Protein AF-A0A7C7DHS4-F1 (afdb_monomer)

Secondary structure (DSSP, 8-state):
-EEE-SSTT--EEE-TT--HHHHHHHHHHHHT--GGG-EEEESSGGGHHHHTTSSEEEE-TTS-TTTGGGSSEE-SS-HHHHHHHHHHHHTS----SS-----------

pLDDT: mean 88.11, std 18.02, range [35.97, 98.56]

Mean predicted aligned error: 7.64 Å

Foldseek 3Di:
DDWDDPDPPDIDDDDPQDAPLNVVVVVCVVVVHQQLCDEAE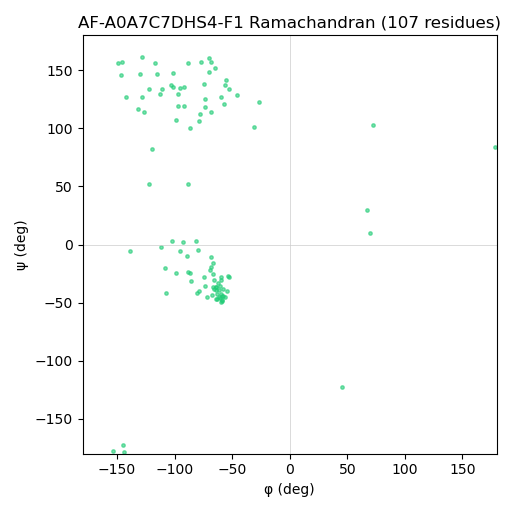DAEDSCLSNQVSHVFREYEPNHDPVCRVSGPYYAPHHDPVRVVVSCCVPPNDDDDPDDPDDDDPPPDD

Structure (mmCIF, N/CA/C/O backbone):
data_AF-A0A7C7DHS4-F1
#
_entry.id   AF-A0A7C7DHS4-F1
#
loop_
_atom_site.group_PDB
_atom_site.id
_atom_site.type_symbol
_atom_site.label_atom_id
_atom_site.label_alt_id
_atom_site.label_comp_id
_atom_site.label_asym_id
_atom_site.label_entity_id
_atom_site.label_seq_id
_atom_site.pdbx_PDB_ins_code
_atom_site.Cartn_x
_atom_site.Cartn_y
_atom_site.Cartn_z
_atom_site.occupancy
_atom_site.B_iso_or_equiv
_atom_site.auth_seq_id
_atom_site.auth_comp_id
_atom_site.auth_asym_id
_atom_site.auth_atom_id
_atom_site.pdbx_PDB_model_num
ATOM 1 N N . VAL A 1 1 ? 10.866 -17.138 -10.539 1.00 86.12 1 VAL A N 1
ATOM 2 C CA . VAL A 1 1 ? 11.396 -15.967 -9.802 1.00 86.12 1 VAL A CA 1
ATOM 3 C C . VAL A 1 1 ? 10.411 -14.823 -9.975 1.00 86.12 1 VAL A C 1
ATOM 5 O O . VAL A 1 1 ? 9.835 -14.732 -11.054 1.00 86.12 1 VAL A O 1
ATOM 8 N N . ARG A 1 2 ? 10.145 -14.030 -8.935 1.00 90.56 2 ARG A N 1
ATOM 9 C CA . ARG A 1 2 ? 9.382 -12.779 -9.057 1.00 90.56 2 ARG A CA 1
ATOM 10 C C . ARG A 1 2 ? 10.380 -11.650 -9.287 1.00 90.56 2 ARG A C 1
ATOM 12 O O . ARG A 1 2 ? 11.411 -11.624 -8.622 1.00 90.56 2 ARG A O 1
ATOM 19 N N . VAL A 1 3 ? 10.077 -10.769 -10.232 1.00 91.00 3 VAL A N 1
ATOM 20 C CA . VAL A 1 3 ? 10.884 -9.584 -10.534 1.00 91.00 3 VAL A CA 1
ATOM 21 C C . VAL A 1 3 ? 10.064 -8.361 -10.151 1.00 91.00 3 VAL A C 1
ATOM 23 O O . VAL A 1 3 ? 8.889 -8.286 -10.507 1.00 91.00 3 VAL A O 1
ATOM 26 N N . GLY A 1 4 ? 10.655 -7.452 -9.387 1.00 88.44 4 GLY A N 1
ATOM 27 C CA . GLY A 1 4 ? 10.036 -6.195 -8.975 1.00 88.44 4 GLY A CA 1
ATOM 28 C C . GLY A 1 4 ? 11.060 -5.070 -8.900 1.00 88.44 4 GLY A C 1
ATOM 29 O O . GLY A 1 4 ? 12.215 -5.245 -9.284 1.00 88.44 4 GLY A O 1
ATOM 30 N N . SER A 1 5 ? 10.624 -3.925 -8.392 1.00 89.75 5 SER A N 1
ATOM 31 C CA . SER A 1 5 ? 11.470 -2.769 -8.116 1.00 89.75 5 SER A CA 1
ATOM 32 C C . SER A 1 5 ? 10.997 -2.122 -6.821 1.00 89.75 5 SER A C 1
ATOM 34 O O . SER A 1 5 ? 9.812 -1.826 -6.676 1.00 89.75 5 SER A O 1
ATOM 36 N N . SER A 1 6 ? 11.912 -1.922 -5.880 1.00 86.56 6 SER A N 1
ATOM 37 C CA . SER A 1 6 ? 11.663 -1.215 -4.622 1.00 86.56 6 SER A CA 1
ATOM 38 C C . SER A 1 6 ? 12.122 0.238 -4.660 1.00 86.56 6 SER A C 1
ATOM 40 O O . SER A 1 6 ? 11.591 1.051 -3.916 1.00 86.56 6 SER A O 1
ATOM 42 N N . MET A 1 7 ? 13.085 0.568 -5.523 1.00 85.56 7 MET A N 1
ATOM 43 C CA . MET A 1 7 ? 13.681 1.897 -5.655 1.00 85.56 7 MET A CA 1
ATOM 44 C C . MET A 1 7 ? 14.032 2.166 -7.122 1.00 85.56 7 MET A C 1
ATOM 46 O O . MET A 1 7 ? 14.268 1.219 -7.879 1.00 85.56 7 MET A O 1
ATOM 50 N N . PRO A 1 8 ? 14.143 3.438 -7.543 1.00 85.56 8 PRO A N 1
ATOM 51 C CA . PRO A 1 8 ? 14.646 3.766 -8.870 1.00 85.56 8 PRO A CA 1
ATOM 52 C C . PRO A 1 8 ? 15.994 3.086 -9.138 1.00 85.56 8 PRO A C 1
ATOM 54 O O . PRO A 1 8 ? 16.898 3.141 -8.306 1.00 85.56 8 PRO A O 1
ATOM 57 N N . TYR A 1 9 ? 16.127 2.473 -10.317 1.00 90.38 9 TYR A N 1
ATOM 58 C CA . TYR A 1 9 ? 17.329 1.762 -10.782 1.00 90.38 9 TYR A CA 1
ATOM 59 C C . TYR A 1 9 ? 17.653 0.436 -10.069 1.00 90.38 9 TYR A C 1
ATOM 61 O O . TYR A 1 9 ? 18.721 -0.129 -10.308 1.00 90.38 9 TYR A O 1
ATOM 69 N N . PHE A 1 10 ? 16.745 -0.091 -9.242 1.00 91.00 10 PHE A N 1
ATOM 70 C CA . PHE A 1 10 ? 16.884 -1.409 -8.621 1.00 91.00 10 PHE A CA 1
ATOM 71 C C . PHE A 1 10 ? 16.039 -2.456 -9.353 1.00 91.00 10 PHE A C 1
ATOM 73 O O . PHE A 1 10 ? 14.973 -2.161 -9.890 1.00 91.00 10 PHE A O 1
ATOM 80 N N . VAL A 1 11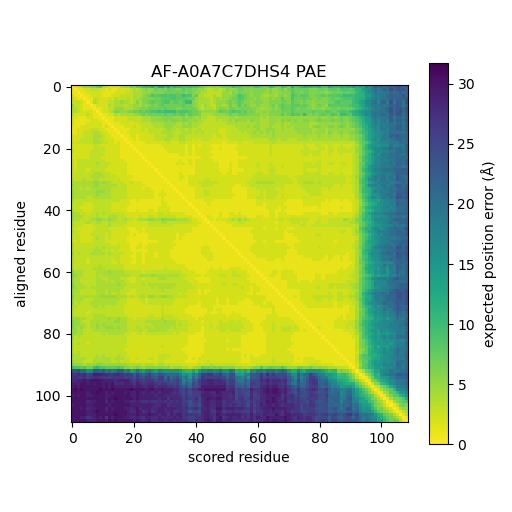 ? 16.527 -3.698 -9.369 1.00 93.00 11 VAL A N 1
ATOM 81 C CA . VAL A 1 11 ? 15.773 -4.864 -9.842 1.00 93.00 11 VAL A CA 1
ATOM 82 C C . VAL A 1 11 ? 15.810 -5.919 -8.748 1.00 93.00 11 VAL A C 1
ATOM 84 O O . VAL A 1 11 ? 16.864 -6.480 -8.444 1.00 93.00 11 VAL A O 1
ATOM 87 N N . ASP A 1 12 ? 14.646 -6.200 -8.176 1.00 91.00 12 ASP A N 1
ATOM 88 C CA . ASP A 1 12 ? 14.497 -7.140 -7.076 1.00 91.00 12 ASP A CA 1
ATOM 89 C C . ASP A 1 12 ? 14.193 -8.537 -7.618 1.00 91.00 12 ASP A C 1
ATOM 91 O O . ASP A 1 12 ? 13.164 -8.758 -8.261 1.00 91.00 12 ASP A O 1
ATOM 95 N N . PHE A 1 13 ? 15.067 -9.503 -7.323 1.00 95.00 13 PHE A N 1
ATOM 96 C CA . PHE A 1 13 ? 14.838 -10.921 -7.604 1.00 95.00 13 PHE A CA 1
ATOM 97 C C . PHE A 1 13 ? 14.361 -11.620 -6.340 1.00 95.00 13 PHE A C 1
ATOM 99 O O . PHE A 1 13 ? 15.125 -11.867 -5.408 1.00 95.00 13 PHE A O 1
ATOM 106 N N . LEU A 1 14 ? 13.079 -11.956 -6.319 1.00 93.38 14 LEU A N 1
ATOM 107 C CA . LEU A 1 14 ? 12.404 -12.465 -5.138 1.00 93.38 14 LEU A CA 1
ATOM 108 C C . LEU A 1 14 ? 11.898 -13.890 -5.367 1.00 93.38 14 LEU A C 1
ATOM 110 O O . LEU A 1 14 ? 11.633 -14.333 -6.495 1.00 93.38 14 LEU A O 1
ATOM 114 N N . HIS A 1 15 ? 11.718 -14.624 -4.269 1.00 96.00 15 HIS A 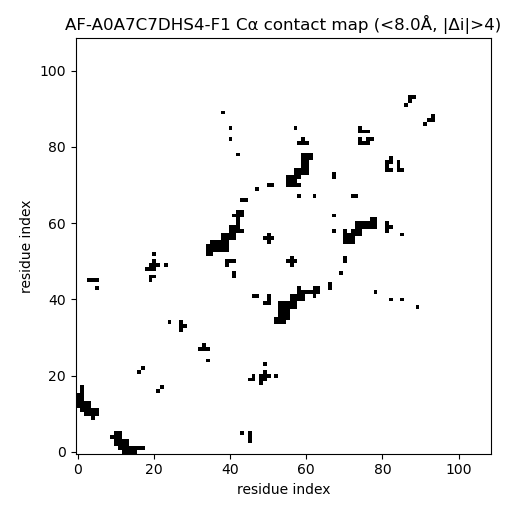N 1
ATOM 115 C CA . HIS A 1 15 ? 10.967 -15.875 -4.311 1.00 96.00 15 HIS A CA 1
ATOM 116 C C . HIS A 1 15 ? 9.561 -15.605 -4.893 1.00 96.00 15 HIS A C 1
ATOM 118 O O . HIS A 1 15 ? 8.977 -14.575 -4.562 1.00 96.00 15 HIS A O 1
ATOM 124 N N . PRO A 1 16 ? 8.971 -16.493 -5.721 1.00 93.38 16 PRO A N 1
ATOM 125 C CA . PRO A 1 16 ? 7.662 -16.249 -6.344 1.00 93.38 16 PRO A CA 1
ATOM 126 C C . PRO A 1 16 ? 6.537 -15.860 -5.374 1.00 93.38 16 PRO A C 1
ATOM 128 O O . PRO A 1 16 ? 5.613 -15.150 -5.751 1.00 93.38 16 PRO A O 1
ATOM 131 N N . GLN A 1 17 ? 6.627 -16.317 -4.123 1.00 93.19 17 GLN A N 1
ATOM 132 C CA . GLN A 1 17 ? 5.647 -16.034 -3.070 1.00 93.19 17 GLN A CA 1
ATOM 133 C C . GLN A 1 17 ? 6.017 -14.844 -2.169 1.00 93.19 17 GLN A C 1
ATOM 135 O O . GLN A 1 17 ? 5.222 -14.476 -1.305 1.00 93.19 17 GLN A O 1
ATOM 140 N N . ALA A 1 18 ? 7.203 -14.254 -2.326 1.00 93.31 18 ALA A N 1
ATOM 141 C CA . ALA A 1 18 ? 7.627 -13.117 -1.519 1.00 93.31 18 ALA A CA 1
ATOM 142 C C . ALA A 1 18 ? 6.975 -11.827 -2.042 1.00 93.31 18 ALA A C 1
ATOM 144 O O . ALA A 1 18 ? 7.350 -11.308 -3.093 1.00 93.31 18 ALA A O 1
ATOM 145 N N . SER A 1 19 ? 5.986 -11.326 -1.301 1.00 93.88 19 SER A N 1
ATOM 146 C CA . SER A 1 19 ? 5.359 -10.020 -1.518 1.00 93.88 19 SER A CA 1
ATOM 147 C C . SER A 1 19 ? 4.879 -9.423 -0.193 1.00 93.88 19 SER A C 1
ATOM 149 O O . SER A 1 19 ? 4.600 -10.161 0.759 1.00 93.88 19 SER A O 1
ATOM 151 N N . LYS A 1 20 ? 4.747 -8.089 -0.140 1.00 95.88 20 LYS A N 1
ATOM 152 C CA . LYS A 1 20 ? 4.199 -7.368 1.023 1.00 95.88 20 LYS A CA 1
ATOM 153 C C . LYS A 1 20 ? 2.776 -7.842 1.353 1.00 95.88 20 LYS A C 1
ATOM 155 O O . LYS A 1 20 ? 2.457 -8.066 2.513 1.00 95.88 20 LYS A O 1
ATOM 160 N N . ALA A 1 21 ? 1.959 -8.128 0.336 1.00 96.56 21 ALA A N 1
ATOM 161 C CA . ALA A 1 21 ? 0.603 -8.649 0.514 1.00 96.56 21 ALA A CA 1
ATOM 162 C C . ALA A 1 21 ? 0.560 -10.032 1.176 1.00 96.56 21 ALA A C 1
ATOM 164 O O . ALA A 1 21 ? -0.329 -10.309 1.983 1.00 96.56 21 ALA A O 1
ATOM 165 N N . ASN A 1 22 ? 1.491 -10.924 0.826 1.00 96.69 22 ASN A N 1
ATOM 166 C CA . ASN A 1 22 ? 1.574 -12.244 1.450 1.00 96.69 22 ASN A CA 1
ATOM 167 C C . ASN A 1 22 ? 2.137 -12.155 2.868 1.00 96.69 22 ASN A C 1
ATOM 169 O O . ASN A 1 22 ? 1.679 -12.884 3.743 1.00 96.69 22 ASN A O 1
ATOM 173 N N . ALA A 1 23 ? 3.087 -11.249 3.112 1.00 97.00 23 ALA A N 1
ATOM 174 C CA . ALA A 1 23 ? 3.564 -10.965 4.461 1.00 97.00 23 ALA A CA 1
ATOM 175 C C . ALA A 1 23 ? 2.425 -10.443 5.353 1.00 97.00 23 ALA A C 1
ATOM 177 O O . ALA A 1 23 ? 2.225 -10.977 6.441 1.00 97.00 23 ALA A O 1
ATOM 178 N N . LEU A 1 24 ? 1.626 -9.490 4.855 1.00 98.00 24 LEU A N 1
ATOM 179 C CA . LEU A 1 24 ? 0.461 -8.963 5.562 1.00 98.00 24 LEU A CA 1
ATOM 180 C C . LEU A 1 24 ? -0.558 -10.062 5.885 1.00 98.00 24 LEU A C 1
ATOM 182 O O . LEU A 1 24 ? -0.972 -10.178 7.033 1.00 98.00 24 LEU A O 1
ATOM 186 N N . ALA A 1 25 ? -0.920 -10.903 4.910 1.00 97.31 25 ALA A N 1
ATOM 187 C CA . ALA A 1 25 ? -1.876 -11.993 5.129 1.00 97.31 25 ALA A CA 1
ATOM 188 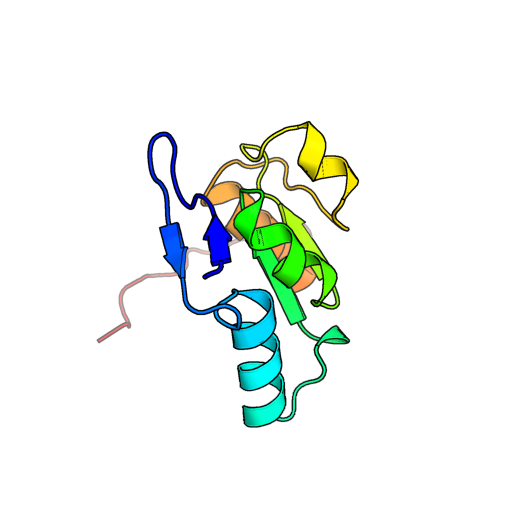C C . ALA A 1 25 ? -1.416 -12.959 6.231 1.00 97.31 25 ALA A C 1
ATOM 190 O O . ALA A 1 25 ? -2.197 -13.320 7.107 1.00 97.31 25 ALA A O 1
ATOM 191 N N . ARG A 1 26 ? -0.131 -13.336 6.218 1.00 97.94 26 ARG A N 1
ATOM 192 C CA . ARG A 1 26 ? 0.447 -14.215 7.245 1.00 97.94 26 ARG A CA 1
ATOM 193 C C . ARG A 1 26 ? 0.482 -13.553 8.619 1.00 97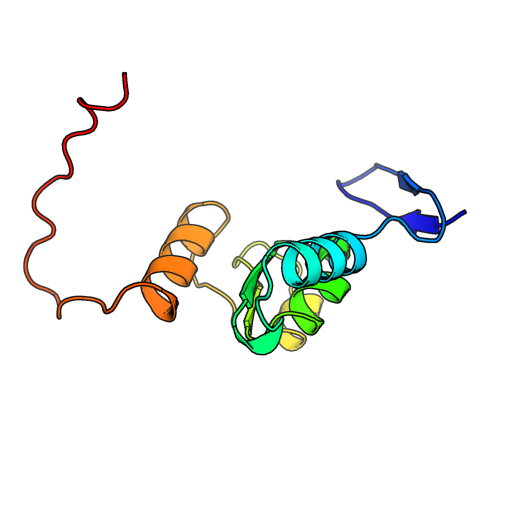.94 26 ARG A C 1
ATOM 195 O O . ARG A 1 26 ? 0.291 -14.237 9.618 1.00 97.94 26 ARG A O 1
ATOM 202 N N . LEU A 1 27 ? 0.735 -12.245 8.677 1.00 98.19 27 LEU A N 1
ATOM 203 C CA . LEU A 1 27 ? 0.711 -11.497 9.932 1.00 98.19 27 LEU A CA 1
ATOM 204 C C . LEU A 1 27 ? -0.712 -11.403 10.499 1.00 98.19 27 LEU A C 1
ATOM 206 O O . LEU A 1 27 ? -0.898 -11.637 11.688 1.00 98.19 27 LEU A O 1
ATOM 210 N N . CYS A 1 28 ? -1.707 -11.133 9.652 1.00 98.38 28 CYS A N 1
ATOM 211 C CA . CYS A 1 28 ? -3.121 -11.109 10.036 1.00 98.38 28 CYS A CA 1
ATOM 212 C C . CYS A 1 28 ? -3.564 -12.462 10.610 1.00 98.38 28 CYS A C 1
ATOM 214 O O . CYS A 1 28 ? -4.111 -12.513 11.708 1.00 98.38 28 CYS A O 1
ATOM 216 N N . GLU A 1 29 ? -3.237 -13.565 9.925 1.00 98.25 29 GLU A N 1
ATOM 217 C CA . GLU A 1 29 ? -3.513 -14.927 10.403 1.00 98.25 29 GLU A CA 1
ATOM 218 C C . GLU A 1 29 ? -2.851 -15.201 11.759 1.00 98.25 29 GLU A C 1
ATOM 220 O O . GLU A 1 29 ? -3.484 -15.738 12.666 1.00 98.25 29 GLU A O 1
ATOM 225 N N . HIS A 1 30 ? -1.588 -14.798 11.922 1.00 98.50 30 HIS A N 1
ATOM 226 C CA . HIS A 1 30 ? -0.854 -14.990 13.169 1.00 98.50 30 HIS A CA 1
ATOM 227 C C . HIS A 1 30 ? -1.461 -14.215 14.348 1.00 98.50 30 HIS A C 1
ATOM 229 O O . HIS A 1 30 ? -1.454 -14.714 15.472 1.00 98.50 30 HIS A O 1
ATOM 235 N N . LEU A 1 31 ? -1.975 -13.009 14.096 1.00 98.31 31 LEU A N 1
ATOM 236 C CA . LEU A 1 31 ? -2.570 -12.142 15.115 1.00 98.31 31 LEU A CA 1
ATOM 237 C C . LEU A 1 31 ? -4.075 -12.383 15.319 1.00 98.31 31 LEU A C 1
ATOM 239 O O . LEU A 1 31 ? -4.638 -11.857 16.275 1.00 98.31 31 LEU A O 1
ATOM 243 N N . GLY A 1 32 ? -4.724 -13.165 14.452 1.00 98.25 32 GLY A N 1
ATOM 244 C CA . GLY A 1 32 ? -6.175 -13.361 14.472 1.00 98.25 32 GLY A CA 1
ATOM 245 C C . GLY A 1 32 ? -6.967 -12.100 14.110 1.00 98.25 32 GLY A C 1
ATOM 246 O O . GLY A 1 32 ? -8.067 -11.919 14.621 1.00 98.25 32 GLY A O 1
ATOM 247 N N . ILE A 1 33 ? -6.395 -11.233 13.271 1.00 98.25 33 ILE A N 1
ATOM 248 C CA . ILE A 1 33 ? -6.995 -9.969 12.812 1.00 98.25 33 ILE A CA 1
ATOM 249 C C . ILE A 1 33 ? -7.516 -10.165 11.388 1.00 98.25 33 ILE A C 1
ATOM 251 O O . ILE A 1 33 ? -6.819 -10.767 10.566 1.00 98.25 33 ILE A O 1
ATOM 255 N N . ASP A 1 34 ? -8.710 -9.659 11.069 1.00 97.75 34 ASP A N 1
ATOM 256 C CA . ASP A 1 34 ? -9.171 -9.665 9.682 1.00 97.75 34 ASP A CA 1
ATOM 257 C C . ASP A 1 34 ? -8.431 -8.583 8.886 1.00 97.75 34 ASP A C 1
ATOM 259 O O . ASP A 1 34 ? -8.250 -7.453 9.336 1.00 97.75 34 ASP A O 1
ATOM 263 N N . SER A 1 35 ? -8.024 -8.897 7.658 1.00 96.56 35 SER A N 1
ATOM 264 C CA . SER A 1 35 ? -7.431 -7.910 6.755 1.00 96.56 35 SER A CA 1
ATOM 265 C C . SER A 1 35 ? -8.302 -6.663 6.547 1.00 96.56 35 SER A C 1
ATOM 267 O O . SER A 1 35 ? -7.749 -5.588 6.323 1.00 96.56 35 SER A O 1
ATOM 269 N N . THR A 1 36 ? -9.631 -6.762 6.682 1.00 96.62 36 THR A N 1
ATOM 270 C CA . THR A 1 36 ? -10.548 -5.613 6.614 1.00 96.62 36 THR A CA 1
ATOM 271 C C . THR A 1 36 ? -10.382 -4.624 7.769 1.00 96.62 36 THR A C 1
ATOM 273 O O . THR A 1 36 ? -10.862 -3.500 7.681 1.00 96.62 36 THR A O 1
ATOM 276 N N . GLU A 1 37 ? -9.708 -5.020 8.848 1.00 97.12 37 GLU A N 1
ATOM 277 C CA . GLU A 1 37 ? -9.392 -4.171 10.004 1.00 97.12 37 GLU A CA 1
ATOM 278 C C . GLU A 1 37 ? -8.008 -3.507 9.872 1.00 97.12 37 GLU A C 1
ATOM 280 O O . GLU A 1 37 ? -7.560 -2.794 10.769 1.00 97.12 37 GLU A O 1
ATOM 285 N N . VAL A 1 38 ? -7.306 -3.739 8.758 1.00 98.06 38 VAL A N 1
ATOM 286 C CA . VAL A 1 38 ? -5.960 -3.213 8.515 1.00 98.06 38 VAL A CA 1
ATOM 287 C C . VAL A 1 38 ? -6.014 -1.914 7.718 1.00 98.06 38 VAL A C 1
ATOM 289 O O . VAL A 1 38 ? -6.653 -1.835 6.669 1.00 98.06 38 VAL A O 1
ATOM 292 N N . LEU A 1 39 ? -5.235 -0.936 8.180 1.00 98.25 39 LEU A N 1
ATOM 293 C CA . LEU A 1 39 ? -4.793 0.221 7.408 1.00 98.25 39 LEU A CA 1
ATOM 294 C C . LEU A 1 39 ? -3.384 -0.043 6.867 1.00 98.25 39 LEU A C 1
ATOM 296 O O . LEU A 1 39 ? -2.445 -0.236 7.641 1.00 98.25 39 LEU A O 1
ATOM 300 N N . ALA A 1 40 ? -3.229 -0.042 5.547 1.00 98.31 40 ALA A N 1
ATOM 301 C CA . ALA A 1 40 ? -1.941 -0.160 4.877 1.00 98.31 40 ALA A CA 1
ATOM 302 C C . ALA A 1 40 ? -1.582 1.162 4.187 1.00 98.31 40 ALA A C 1
ATOM 304 O O . ALA A 1 40 ? -2.412 1.750 3.498 1.00 98.31 40 ALA A O 1
ATOM 305 N N . ILE A 1 41 ? -0.337 1.610 4.357 1.00 98.44 41 ILE A N 1
ATOM 306 C CA . ILE A 1 41 ? 0.181 2.861 3.789 1.00 98.44 41 ILE A CA 1
ATOM 307 C C . ILE A 1 41 ? 1.394 2.530 2.922 1.00 98.44 41 ILE A C 1
ATOM 309 O O . ILE A 1 41 ? 2.254 1.756 3.348 1.00 98.44 41 ILE A O 1
ATOM 313 N N . GLY A 1 42 ? 1.454 3.091 1.718 1.00 97.19 42 GLY A N 1
ATOM 314 C CA . GLY A 1 42 ? 2.551 2.881 0.776 1.00 97.19 42 GLY A CA 1
ATOM 315 C C . GLY A 1 42 ? 2.886 4.129 -0.029 1.00 97.19 42 GLY A C 1
ATOM 316 O O . GLY A 1 42 ? 2.272 5.186 0.137 1.00 97.19 42 GLY A O 1
ATOM 317 N N . ASP A 1 43 ? 3.855 3.989 -0.922 1.00 96.75 43 ASP A N 1
ATOM 318 C CA . ASP A 1 43 ? 4.357 5.072 -1.767 1.00 96.75 43 ASP A CA 1
ATOM 319 C C . ASP A 1 43 ? 4.629 4.639 -3.216 1.00 96.75 43 ASP A C 1
ATOM 321 O O . ASP A 1 43 ? 4.903 5.488 -4.065 1.00 96.75 43 ASP A O 1
ATOM 325 N N . GLY A 1 44 ? 4.507 3.346 -3.542 1.00 93.88 44 GLY A N 1
ATOM 326 C CA . GLY A 1 44 ? 4.831 2.859 -4.882 1.00 93.88 44 GLY A CA 1
ATOM 327 C C . GLY A 1 44 ? 4.103 1.599 -5.344 1.00 93.88 44 GLY A C 1
ATOM 328 O O . GLY A 1 44 ? 3.257 1.012 -4.670 1.00 93.88 44 GLY A O 1
ATOM 329 N N . GLU A 1 45 ? 4.454 1.158 -6.554 1.00 92.69 45 GLU A N 1
ATOM 330 C CA . GLU A 1 45 ? 3.812 0.021 -7.228 1.00 92.69 45 GLU A CA 1
ATOM 331 C C . GLU A 1 45 ? 3.935 -1.293 -6.446 1.00 92.69 45 GLU A C 1
ATOM 333 O O . GLU A 1 45 ? 3.013 -2.112 -6.435 1.00 92.69 45 GLU A O 1
ATOM 338 N N . ASN A 1 46 ? 5.068 -1.504 -5.769 1.00 92.38 46 ASN A N 1
ATOM 339 C CA . ASN A 1 46 ? 5.323 -2.709 -4.979 1.00 92.38 46 ASN A CA 1
ATOM 340 C C . ASN A 1 46 ? 4.441 -2.809 -3.718 1.00 92.38 46 ASN A C 1
ATOM 342 O O . ASN A 1 46 ? 4.392 -3.882 -3.107 1.00 92.38 46 ASN A O 1
ATOM 346 N N . ASP A 1 47 ? 3.730 -1.739 -3.350 1.00 96.25 47 ASP A N 1
ATOM 347 C CA . ASP A 1 47 ? 2.754 -1.719 -2.261 1.00 96.25 47 ASP A CA 1
ATOM 348 C C . ASP A 1 47 ? 1.347 -2.107 -2.708 1.00 96.25 47 ASP A C 1
ATOM 350 O O . ASP A 1 47 ? 0.572 -2.595 -1.891 1.00 96.25 47 ASP A O 1
ATOM 354 N N . LEU A 1 48 ? 1.002 -1.955 -3.991 1.00 95.62 48 LEU A N 1
ATOM 355 C CA . LEU A 1 48 ? -0.385 -2.054 -4.463 1.00 95.62 48 LEU A CA 1
ATOM 356 C C . LEU A 1 48 ? -1.091 -3.356 -4.074 1.00 95.62 48 LEU A C 1
ATOM 358 O O . LEU A 1 48 ? -2.265 -3.339 -3.710 1.00 95.62 48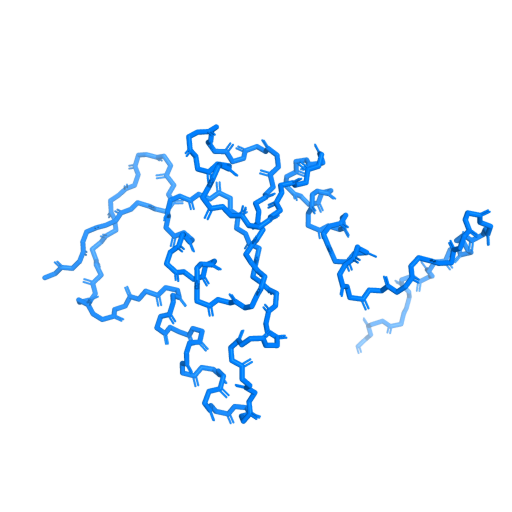 LEU A O 1
ATOM 362 N N . GLU A 1 49 ? -0.399 -4.495 -4.137 1.00 95.94 49 GLU A N 1
ATOM 363 C CA . GLU A 1 49 ? -0.993 -5.770 -3.719 1.00 95.94 49 GLU A CA 1
ATOM 364 C C . GLU A 1 49 ? -1.339 -5.782 -2.219 1.00 95.94 49 GLU A C 1
ATOM 366 O O . GLU A 1 49 ? -2.331 -6.391 -1.826 1.00 95.94 49 GLU A O 1
ATOM 371 N N . MET A 1 50 ? -0.516 -5.146 -1.376 1.00 97.81 50 MET A N 1
ATOM 372 C CA . MET A 1 50 ? -0.755 -5.022 0.066 1.00 97.81 50 MET A CA 1
ATOM 373 C C . MET A 1 50 ? -1.893 -4.038 0.332 1.00 97.81 50 MET A C 1
ATOM 375 O O . MET A 1 50 ? -2.791 -4.359 1.105 1.00 97.81 50 MET A O 1
ATOM 379 N N . LEU A 1 51 ? -1.879 -2.889 -0.348 1.00 98.31 51 LEU A N 1
ATOM 380 C CA . LEU A 1 51 ? -2.889 -1.840 -0.208 1.00 98.31 51 LEU A CA 1
ATOM 381 C C . LEU A 1 51 ? -4.285 -2.358 -0.570 1.00 98.31 51 LEU A C 1
ATOM 383 O O . LEU A 1 51 ? -5.219 -2.144 0.186 1.00 98.31 51 LEU A O 1
ATOM 387 N N . ARG A 1 52 ? -4.415 -3.139 -1.652 1.00 97.06 52 ARG A N 1
ATOM 388 C CA . ARG A 1 52 ? -5.689 -3.770 -2.054 1.00 97.06 52 ARG A CA 1
ATOM 389 C C . ARG A 1 52 ? -6.172 -4.875 -1.118 1.00 97.06 52 ARG A C 1
ATOM 391 O O . ARG A 1 52 ? -7.330 -5.272 -1.199 1.00 97.06 52 ARG A O 1
ATOM 398 N N . ARG A 1 53 ? -5.269 -5.469 -0.335 1.00 97.12 53 ARG A N 1
ATOM 399 C CA . ARG A 1 53 ? -5.608 -6.547 0.601 1.00 97.12 53 ARG A CA 1
ATOM 400 C C . ARG A 1 53 ? -6.084 -5.997 1.942 1.00 97.12 53 ARG A C 1
ATOM 402 O O . ARG A 1 53 ? -6.864 -6.671 2.601 1.00 97.12 53 ARG A O 1
ATOM 409 N N . ALA A 1 54 ? -5.584 -4.839 2.351 1.00 98.19 54 ALA A N 1
ATOM 410 C CA . ALA A 1 54 ? -6.026 -4.16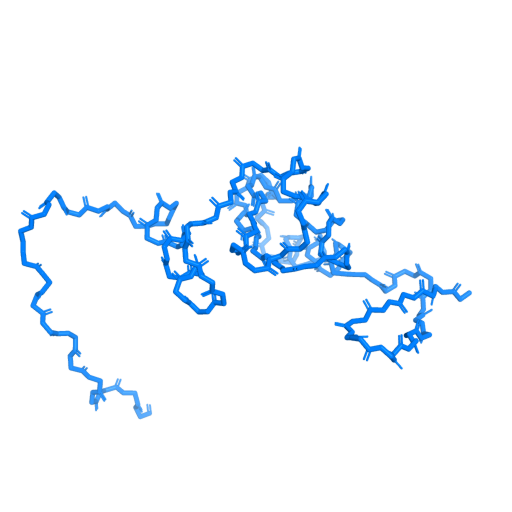7 3.561 1.00 98.19 54 ALA A CA 1
ATOM 411 C C . ALA A 1 54 ? -7.469 -3.655 3.415 1.00 98.19 54 ALA A C 1
ATOM 413 O O . ALA A 1 54 ? -7.947 -3.442 2.303 1.00 98.19 54 ALA A O 1
ATOM 414 N N . GLY A 1 55 ? -8.156 -3.447 4.538 1.00 97.69 55 GLY A N 1
ATOM 415 C CA . GLY A 1 55 ? -9.476 -2.820 4.553 1.00 97.69 55 GLY A CA 1
ATOM 416 C C . GLY A 1 55 ? -9.438 -1.365 4.104 1.00 97.69 55 GLY A C 1
ATOM 417 O O . GLY A 1 55 ? -10.402 -0.888 3.513 1.00 97.69 55 GLY A O 1
ATOM 418 N N . ILE A 1 56 ? -8.320 -0.683 4.368 1.00 98.25 56 ILE A N 1
ATOM 419 C CA . ILE A 1 56 ? -8.019 0.643 3.834 1.00 98.25 56 ILE A CA 1
ATOM 420 C C . ILE A 1 56 ? -6.594 0.629 3.283 1.00 98.25 56 ILE A C 1
ATOM 422 O O . ILE A 1 56 ? -5.627 0.459 4.032 1.00 98.25 56 ILE A O 1
ATOM 426 N N . GLY A 1 57 ? -6.461 0.835 1.977 1.00 98.44 57 GLY A N 1
ATOM 427 C CA . GLY A 1 57 ? -5.197 1.134 1.318 1.00 98.44 57 GLY A CA 1
ATOM 428 C C . GLY A 1 57 ? -5.033 2.638 1.123 1.00 98.44 57 GLY A C 1
ATOM 429 O O . GLY A 1 57 ? -5.919 3.294 0.576 1.00 98.44 57 GLY A O 1
ATOM 430 N N . ALA A 1 58 ? -3.891 3.190 1.532 1.00 98.56 58 ALA A N 1
ATOM 431 C CA . ALA A 1 58 ? -3.583 4.606 1.374 1.00 98.56 58 ALA A CA 1
ATOM 432 C C . ALA A 1 58 ? -2.199 4.852 0.752 1.00 98.56 58 ALA A C 1
ATOM 434 O O . ALA A 1 58 ? -1.251 4.105 1.001 1.00 98.56 58 ALA A O 1
ATOM 435 N N . LEU A 1 59 ? -2.079 5.926 -0.031 1.00 98.56 59 LEU A N 1
ATOM 436 C CA . LEU A 1 59 ? -0.806 6.402 -0.581 1.00 98.56 59 LEU A CA 1
ATOM 437 C C . LEU A 1 59 ? -0.438 7.781 -0.038 1.00 98.56 59 LEU A C 1
ATOM 439 O O . LEU A 1 59 ? -1.309 8.624 0.181 1.00 98.56 59 LEU A O 1
ATOM 443 N N . VAL A 1 60 ? 0.864 8.022 0.116 1.00 98.50 60 VAL A N 1
ATOM 444 C CA . VAL A 1 60 ? 1.391 9.374 0.351 1.00 98.50 60 VAL A CA 1
ATOM 445 C C . VAL A 1 60 ? 1.418 10.204 -0.937 1.00 98.50 60 VAL A C 1
ATOM 447 O O . VAL A 1 60 ? 1.448 9.654 -2.040 1.00 98.50 60 VAL A O 1
ATOM 450 N N . SER A 1 61 ? 1.410 11.536 -0.832 1.00 97.88 61 SER A N 1
ATOM 451 C CA . SER A 1 61 ? 1.186 12.410 -1.996 1.00 97.88 61 SER A CA 1
ATOM 452 C C . SER A 1 61 ? 2.298 12.361 -3.053 1.00 97.88 61 SER A C 1
ATOM 454 O O . SER A 1 61 ? 2.027 12.597 -4.235 1.00 97.88 61 SER A O 1
ATOM 456 N N . ASN A 1 62 ? 3.524 12.001 -2.660 1.00 96.44 62 ASN A N 1
ATOM 457 C CA . ASN A 1 62 ? 4.667 11.819 -3.557 1.00 96.44 62 ASN A CA 1
ATOM 458 C C . ASN A 1 62 ? 4.688 10.454 -4.275 1.00 96.44 62 ASN A C 1
ATOM 460 O O . ASN A 1 62 ? 5.629 10.190 -5.025 1.00 96.44 62 ASN A O 1
ATOM 464 N N . ALA A 1 63 ? 3.675 9.603 -4.075 1.00 96.38 63 ALA A N 1
ATOM 465 C CA . ALA A 1 63 ? 3.492 8.390 -4.866 1.00 96.38 63 ALA A CA 1
ATOM 466 C C . ALA A 1 63 ? 3.184 8.723 -6.343 1.00 96.38 63 ALA A C 1
ATOM 468 O O . ALA A 1 63 ? 2.595 9.776 -6.622 1.00 96.38 63 ALA A O 1
ATOM 469 N N . PRO A 1 64 ? 3.530 7.840 -7.301 1.00 95.62 64 PRO A N 1
ATOM 470 C CA . PRO A 1 64 ? 3.226 8.059 -8.712 1.00 95.62 64 PRO A CA 1
ATOM 471 C C . PRO A 1 64 ? 1.726 8.283 -8.969 1.00 95.62 64 PRO A C 1
ATOM 473 O O . PRO A 1 64 ? 0.860 7.618 -8.396 1.00 95.62 64 PRO A O 1
ATOM 476 N N . GLU A 1 65 ? 1.420 9.262 -9.823 1.00 96.12 65 GLU A N 1
ATOM 477 C CA . GLU A 1 65 ? 0.061 9.790 -10.013 1.00 96.12 65 GLU A CA 1
ATOM 478 C C . GLU A 1 65 ? -0.925 8.740 -10.547 1.00 96.12 65 GLU A C 1
ATOM 480 O O . GLU A 1 65 ? -2.098 8.725 -10.184 1.00 96.12 65 GLU A O 1
ATOM 485 N N . ASP A 1 66 ? -0.441 7.821 -11.374 1.00 96.00 66 ASP A N 1
ATOM 486 C CA . ASP A 1 66 ? -1.214 6.718 -11.939 1.00 96.00 66 ASP A CA 1
ATOM 487 C C . ASP A 1 66 ? -1.642 5.676 -10.894 1.00 96.00 66 ASP A C 1
ATOM 489 O O . ASP A 1 66 ? -2.615 4.952 -11.114 1.00 96.00 66 ASP A O 1
ATOM 493 N N . LEU A 1 67 ? -0.981 5.626 -9.733 1.00 96.25 67 LEU A N 1
ATOM 494 C CA . LEU A 1 67 ? -1.330 4.704 -8.648 1.00 96.25 67 LEU A CA 1
ATOM 495 C C . LEU A 1 67 ? -2.398 5.270 -7.711 1.00 96.25 67 LEU A C 1
ATOM 497 O O . LEU A 1 67 ? -3.133 4.506 -7.086 1.00 96.25 67 LEU A O 1
ATOM 501 N N . LYS A 1 68 ? -2.518 6.598 -7.628 1.00 96.44 68 LYS A N 1
ATOM 502 C CA . LYS A 1 68 ? -3.423 7.302 -6.702 1.00 96.44 68 LYS A CA 1
ATOM 503 C C . LYS A 1 68 ? -4.895 6.945 -6.896 1.00 96.44 68 LYS A C 1
ATOM 505 O O . LYS A 1 68 ? -5.665 6.961 -5.945 1.00 96.44 68 LYS A O 1
ATOM 510 N N . VAL A 1 69 ? -5.281 6.567 -8.112 1.00 96.69 69 VAL A N 1
ATOM 511 C CA . VAL A 1 69 ? -6.653 6.144 -8.444 1.00 96.69 69 VAL A CA 1
ATOM 512 C C . VAL A 1 69 ? -6.968 4.698 -8.038 1.00 96.69 69 VAL A C 1
ATOM 514 O O . VAL A 1 69 ? -8.093 4.242 -8.230 1.00 96.69 69 VAL A O 1
ATOM 517 N N . LEU A 1 70 ? -5.981 3.949 -7.534 1.00 96.81 70 LEU A N 1
ATOM 518 C CA . LEU A 1 70 ? -6.092 2.520 -7.220 1.00 96.81 70 LEU A CA 1
ATOM 519 C C . LEU A 1 70 ? -6.261 2.234 -5.721 1.00 96.81 70 LEU A C 1
ATOM 521 O O . LEU A 1 70 ? -6.260 1.060 -5.342 1.00 96.81 70 LEU A O 1
ATOM 525 N N . VAL A 1 71 ? -6.353 3.275 -4.892 1.00 97.88 71 VAL A N 1
ATOM 526 C CA . VAL A 1 71 ? -6.391 3.192 -3.427 1.00 97.88 71 VAL A CA 1
ATOM 527 C C . VAL A 1 71 ? -7.568 3.973 -2.851 1.00 97.88 71 VAL A C 1
ATOM 529 O O . VAL A 1 71 ? -8.142 4.832 -3.520 1.00 97.88 71 VAL A O 1
ATOM 532 N N . ASP A 1 72 ? -7.926 3.675 -1.605 1.00 98.06 72 ASP A N 1
ATOM 533 C CA . ASP A 1 72 ? -9.078 4.279 -0.929 1.00 98.06 72 ASP A CA 1
ATOM 534 C C . ASP A 1 72 ? -8.804 5.725 -0.500 1.00 98.06 72 ASP A C 1
ATOM 536 O O . ASP A 1 72 ? -9.723 6.541 -0.392 1.00 98.06 72 ASP A O 1
ATOM 540 N N . TYR A 1 73 ? -7.533 6.046 -0.243 1.00 98.12 73 TYR A N 1
ATOM 541 C CA . TYR A 1 73 ? -7.116 7.364 0.207 1.00 98.12 73 TYR A CA 1
ATOM 542 C C . TYR A 1 73 ? -5.739 7.770 -0.316 1.00 98.12 73 TYR A C 1
ATOM 544 O O . TYR A 1 73 ? -4.823 6.958 -0.421 1.00 98.12 73 TYR A O 1
ATOM 552 N N . VAL A 1 74 ? -5.573 9.064 -0.575 1.00 98.44 74 VAL A N 1
ATOM 553 C CA . VAL A 1 74 ? -4.275 9.675 -0.859 1.00 98.44 74 VAL A CA 1
ATOM 554 C C . VAL A 1 74 ? -4.122 10.873 0.063 1.00 98.44 74 VAL A C 1
ATOM 556 O O . VAL A 1 74 ? -5.025 11.710 0.112 1.00 98.44 74 VAL A O 1
ATOM 559 N N . SER A 1 75 ? -3.019 10.938 0.806 1.00 98.19 75 SER A N 1
ATOM 560 C CA . SER A 1 75 ? -2.750 12.081 1.680 1.00 98.19 75 SER A CA 1
ATOM 561 C C . SER A 1 75 ? -2.428 13.343 0.887 1.00 98.19 75 SER A C 1
ATOM 563 O O . SER A 1 75 ? -2.014 13.285 -0.273 1.00 98.19 75 SER A O 1
ATOM 565 N N . GLU A 1 76 ? -2.566 14.496 1.535 1.00 97.81 76 GLU A N 1
ATOM 566 C CA . GLU A 1 76 ? -2.049 15.762 1.013 1.00 97.81 76 GLU A CA 1
ATOM 567 C C . GLU A 1 76 ? -0.533 15.864 1.261 1.00 97.81 76 GLU A C 1
ATOM 569 O O . GLU A 1 76 ? 0.222 16.294 0.384 1.00 97.81 76 GLU A O 1
ATOM 574 N N . GLY A 1 77 ? -0.075 15.410 2.434 1.00 96.75 77 GLY A N 1
ATOM 575 C CA . GLY A 1 77 ? 1.341 15.388 2.808 1.00 96.75 77 GLY A CA 1
ATOM 576 C C . GLY A 1 77 ? 2.172 14.362 2.030 1.00 96.75 77 GLY A C 1
ATOM 577 O O . GLY A 1 77 ? 1.685 13.292 1.657 1.00 96.75 77 GLY A O 1
ATOM 578 N N . GLU A 1 78 ? 3.446 14.680 1.808 1.00 97.69 78 GLU A N 1
ATOM 579 C CA . GLU A 1 78 ? 4.433 13.747 1.257 1.00 97.69 78 GLU A CA 1
ATOM 580 C C . GLU A 1 78 ? 5.116 12.953 2.375 1.00 97.69 78 GLU A C 1
ATOM 582 O O . GLU A 1 78 ? 5.204 13.413 3.515 1.00 97.69 78 GLU A O 1
ATOM 587 N N . SER A 1 79 ? 5.644 11.772 2.047 1.00 95.94 79 SER A N 1
ATOM 588 C CA . SER A 1 79 ? 6.495 10.974 2.9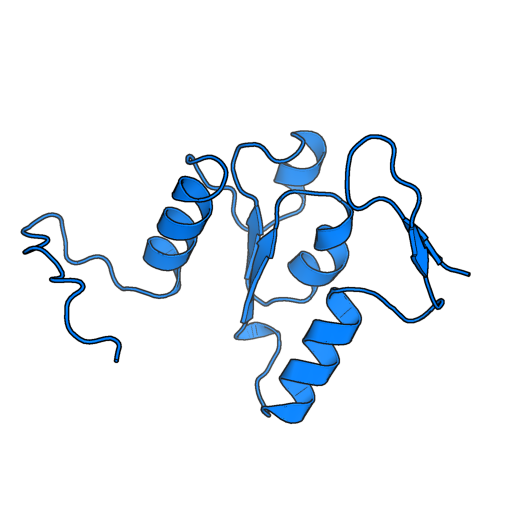38 1.00 95.94 79 SER A CA 1
ATOM 589 C C . SER A 1 79 ? 5.928 10.880 4.370 1.00 95.94 79 SER A C 1
ATOM 591 O O . SER A 1 79 ? 4.794 10.442 4.568 1.00 95.94 79 SER A O 1
ATOM 593 N N . THR A 1 80 ? 6.694 11.298 5.382 1.00 97.25 80 THR A N 1
ATOM 594 C CA . THR A 1 80 ? 6.305 11.225 6.796 1.00 97.25 80 THR A CA 1
ATOM 595 C C . THR A 1 80 ? 5.051 12.037 7.120 1.00 97.25 80 THR A C 1
ATOM 597 O O . THR A 1 80 ? 4.214 11.554 7.880 1.00 97.25 80 THR A O 1
ATOM 600 N N . ASP A 1 81 ? 4.884 13.227 6.538 1.00 97.62 81 ASP A N 1
ATOM 601 C CA . ASP A 1 81 ? 3.720 14.078 6.818 1.00 97.62 81 ASP A CA 1
ATOM 602 C C . ASP A 1 81 ? 2.433 13.418 6.316 1.00 97.62 81 ASP A C 1
ATOM 604 O O . ASP A 1 81 ? 1.416 13.423 7.010 1.00 97.62 81 ASP A O 1
ATOM 608 N N . GLY A 1 82 ? 2.502 12.759 5.155 1.00 97.88 82 GLY A N 1
ATOM 609 C CA . GLY A 1 82 ? 1.397 11.961 4.629 1.00 97.88 82 GLY A CA 1
ATOM 610 C C . GLY A 1 82 ? 1.043 10.776 5.529 1.00 97.88 82 GLY A C 1
ATOM 611 O O . GLY A 1 82 ? -0.128 10.537 5.812 1.00 97.88 82 GLY A O 1
ATOM 612 N N . VAL A 1 83 ? 2.046 10.063 6.052 1.00 98.00 83 VAL A N 1
ATOM 613 C CA . VAL A 1 83 ? 1.827 8.955 6.999 1.00 98.00 83 VAL A CA 1
ATOM 614 C C . VAL A 1 83 ? 1.137 9.441 8.278 1.00 98.00 83 VAL A C 1
ATOM 616 O O . VAL A 1 83 ? 0.179 8.809 8.728 1.00 98.00 83 VAL A O 1
ATOM 619 N N . ILE A 1 84 ? 1.592 10.563 8.849 1.00 97.06 84 ILE A N 1
ATOM 620 C CA . ILE A 1 84 ? 0.988 11.164 10.048 1.00 97.06 84 ILE A CA 1
ATOM 621 C C . ILE A 1 84 ? -0.471 11.524 9.774 1.00 97.06 84 ILE A C 1
ATOM 623 O O . ILE A 1 84 ? -1.347 11.127 10.538 1.00 97.06 84 ILE A O 1
ATOM 627 N N . GLU A 1 85 ? -0.743 12.215 8.668 1.00 96.88 85 GLU A N 1
ATOM 628 C CA . GLU A 1 85 ? -2.094 12.605 8.262 1.00 96.88 85 GLU A CA 1
ATOM 629 C C . GLU A 1 85 ? -3.032 11.394 8.146 1.00 96.88 85 GLU A C 1
A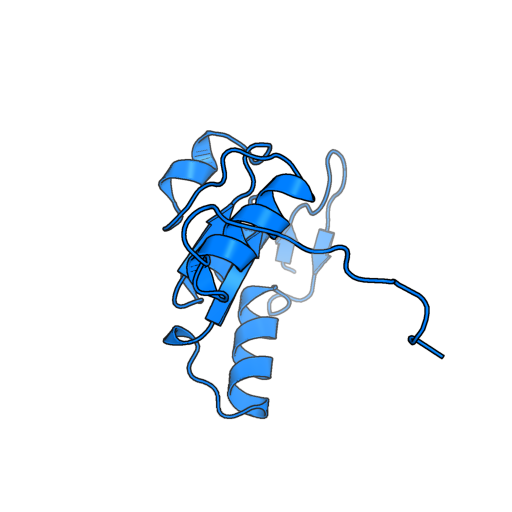TOM 631 O O . GLU A 1 85 ? -4.153 11.415 8.656 1.00 96.88 85 GLU A O 1
ATOM 636 N N . ILE A 1 86 ? -2.565 10.317 7.510 1.00 97.19 86 ILE A N 1
ATOM 637 C CA . ILE A 1 86 ? -3.339 9.087 7.319 1.00 97.19 86 ILE A CA 1
ATOM 638 C C . ILE A 1 86 ? -3.652 8.429 8.669 1.00 97.19 86 ILE A C 1
ATOM 640 O O . ILE A 1 86 ? -4.801 8.070 8.933 1.00 97.19 86 ILE A O 1
ATOM 644 N N . ILE A 1 87 ? -2.661 8.303 9.555 1.00 96.50 87 ILE A N 1
ATOM 645 C CA . ILE A 1 87 ? -2.858 7.729 10.893 1.00 96.50 87 ILE A CA 1
ATOM 646 C C . ILE A 1 87 ? -3.822 8.593 11.716 1.00 96.50 87 ILE A C 1
ATOM 648 O O . ILE A 1 87 ? -4.770 8.073 12.307 1.00 96.50 87 ILE A O 1
ATOM 652 N N . GLU A 1 88 ? -3.633 9.914 11.723 1.00 94.81 88 GLU A N 1
ATOM 653 C CA . GLU A 1 88 ? -4.533 10.851 12.401 1.00 94.81 88 GLU A CA 1
ATOM 654 C C . GLU A 1 88 ? -5.966 10.783 11.880 1.00 94.81 88 GLU A C 1
ATOM 656 O O . GLU A 1 88 ? -6.894 11.081 12.624 1.00 94.81 88 GLU A O 1
ATOM 661 N N . ARG A 1 89 ? -6.160 10.443 10.604 1.00 94.19 89 ARG A N 1
ATOM 662 C CA . ARG A 1 89 ? -7.482 10.382 9.984 1.00 94.19 89 ARG A CA 1
ATOM 663 C C . ARG A 1 89 ? -8.232 9.094 10.304 1.00 94.19 89 ARG A C 1
ATOM 665 O O . ARG A 1 89 ? -9.446 9.145 10.493 1.00 94.19 89 ARG A O 1
ATOM 672 N N . PHE A 1 90 ? -7.540 7.958 10.291 1.00 94.69 90 PHE A N 1
ATOM 673 C CA . PHE A 1 90 ? -8.179 6.638 10.333 1.00 94.69 90 PHE A CA 1
ATOM 674 C C . PHE A 1 90 ? -8.015 5.899 11.663 1.00 94.69 90 PHE A C 1
ATOM 676 O O . PHE A 1 90 ? -8.798 4.995 11.939 1.00 94.69 90 PHE A O 1
ATOM 683 N N . VAL A 1 91 ? -7.027 6.264 12.484 1.00 93.25 91 VAL A N 1
ATOM 684 C CA . VAL A 1 91 ? -6.747 5.587 13.763 1.00 93.25 91 VAL A CA 1
ATOM 685 C C . VAL A 1 91 ? -7.159 6.447 14.951 1.00 93.25 91 VAL A C 1
ATOM 687 O O . VAL A 1 91 ? -7.734 5.941 15.913 1.00 93.25 91 VAL A O 1
ATOM 690 N N . PHE A 1 92 ? -6.879 7.748 14.895 1.00 88.88 92 PHE A N 1
ATOM 691 C CA . PHE A 1 92 ? -7.217 8.669 15.973 1.00 88.88 92 PHE A CA 1
ATOM 692 C C . PHE A 1 92 ? -8.480 9.461 15.630 1.00 88.88 92 PHE A C 1
ATOM 694 O O . PHE A 1 92 ? -8.625 9.999 14.539 1.00 88.88 92 PHE A O 1
ATOM 701 N N . GLU A 1 93 ? -9.408 9.599 16.574 1.00 63.91 93 GLU A N 1
ATOM 702 C CA . GLU A 1 93 ? -10.417 10.649 16.457 1.00 63.91 93 GLU A CA 1
ATOM 703 C C . GLU A 1 93 ? -9.701 11.992 16.638 1.00 63.91 93 GLU A C 1
ATOM 705 O O . GLU A 1 93 ? -9.194 12.270 17.727 1.00 63.91 93 GLU A O 1
ATOM 710 N N . ARG A 1 94 ? -9.639 12.849 15.607 1.00 52.47 94 ARG A N 1
ATOM 711 C CA . ARG A 1 94 ? -9.164 14.225 15.823 1.00 52.47 94 ARG A CA 1
ATOM 712 C C . ARG A 1 94 ? -10.044 14.878 16.897 1.00 52.47 94 ARG A C 1
ATOM 714 O O . ARG A 1 94 ? -11.245 15.059 16.658 1.00 52.47 94 ARG A O 1
ATOM 721 N N . PRO A 1 95 ? -9.485 15.345 18.029 1.00 48.50 95 PRO A N 1
ATOM 722 C CA . PRO A 1 95 ? -10.179 16.340 18.822 1.00 48.50 95 PRO A CA 1
ATOM 723 C C . PRO A 1 95 ? -10.374 17.548 17.904 1.00 48.50 95 PRO A C 1
ATOM 725 O O . PRO A 1 95 ? -9.420 18.020 17.279 1.00 48.50 95 PRO A O 1
ATOM 728 N N . LYS A 1 96 ? -11.613 18.035 17.775 1.00 45.78 96 LYS A N 1
ATOM 729 C CA . LYS A 1 96 ? -11.901 19.280 17.046 1.00 45.78 96 LYS A CA 1
ATOM 730 C C . LYS A 1 96 ? -10.888 20.346 17.473 1.00 45.78 96 LYS A C 1
ATOM 732 O O . LYS A 1 96 ? -10.707 20.543 18.670 1.00 45.78 96 LYS A O 1
ATOM 737 N N . ALA A 1 97 ? -10.242 20.981 16.490 1.00 50.81 97 ALA A N 1
ATOM 738 C CA . ALA A 1 97 ? -9.123 21.914 16.639 1.00 50.81 97 ALA A CA 1
ATOM 739 C C . ALA A 1 97 ? -9.166 22.712 17.957 1.00 50.81 97 ALA A C 1
ATOM 741 O O . ALA A 1 97 ? -9.922 23.672 18.105 1.00 50.81 97 ALA A O 1
ATOM 742 N N . GLY A 1 98 ? -8.355 22.277 18.922 1.00 46.62 98 GLY A N 1
ATOM 743 C CA . GLY A 1 98 ? -8.335 22.824 20.271 1.00 46.62 98 GLY A CA 1
ATOM 744 C C . GLY A 1 98 ? -7.334 22.090 21.159 1.00 46.62 98 GLY A C 1
ATOM 745 O O . GLY A 1 98 ? -7.725 21.223 21.925 1.00 46.62 98 GLY A O 1
ATOM 746 N N . ARG A 1 99 ? -6.062 22.508 21.072 1.00 47.94 99 ARG A N 1
ATOM 747 C CA . ARG A 1 99 ? -4.878 22.065 21.847 1.00 47.94 99 ARG A CA 1
ATOM 748 C C . ARG A 1 99 ? -4.328 20.674 21.517 1.00 47.94 99 ARG A C 1
ATOM 750 O O . ARG A 1 99 ? -4.759 19.673 22.071 1.00 47.94 99 ARG A O 1
ATOM 757 N N . ILE A 1 100 ? -3.229 20.663 20.765 1.00 51.69 100 ILE A N 1
ATOM 758 C CA . ILE A 1 100 ? -2.153 19.698 21.002 1.00 51.69 100 ILE A CA 1
ATOM 759 C C . ILE A 1 100 ? -1.259 20.342 22.068 1.00 51.69 100 ILE A C 1
ATOM 761 O O . ILE A 1 100 ? -0.502 21.267 21.776 1.00 51.69 100 ILE A O 1
ATOM 765 N N . SER A 1 101 ? -1.407 19.942 23.331 1.00 45.03 101 SER A N 1
ATOM 766 C CA . SER A 1 101 ? -0.348 20.176 24.314 1.00 45.03 101 SER A CA 1
ATOM 767 C C . SER A 1 101 ? 0.784 19.201 24.007 1.00 45.03 101 SER A C 1
ATOM 769 O O . SER A 1 101 ? 0.537 18.004 23.900 1.00 45.03 101 SER A O 1
ATOM 771 N N . GLN A 1 102 ? 1.982 19.753 23.822 1.00 46.38 102 GLN A N 1
ATOM 772 C CA . GLN A 1 102 ? 3.263 19.083 23.587 1.00 46.38 102 GLN A CA 1
ATOM 773 C C . GLN A 1 102 ? 3.338 17.661 24.169 1.00 46.38 102 GLN A C 1
ATOM 775 O O . GLN A 1 102 ? 3.188 17.470 25.374 1.00 46.38 102 GLN A O 1
ATOM 780 N N . ILE A 1 103 ? 3.624 16.677 23.315 1.00 53.72 103 ILE A N 1
ATOM 781 C CA . ILE A 1 103 ? 4.096 15.363 23.757 1.00 53.72 103 ILE A CA 1
ATOM 782 C C . ILE A 1 103 ? 5.582 15.537 24.100 1.00 53.72 103 ILE A C 1
ATOM 784 O O . ILE A 1 103 ? 6.389 15.812 23.214 1.00 53.72 103 ILE A O 1
ATOM 788 N N . ASN A 1 104 ? 5.939 15.426 25.383 1.00 39.59 104 ASN A N 1
ATOM 789 C CA . ASN A 1 104 ? 7.337 15.367 25.815 1.00 39.59 104 ASN A CA 1
ATOM 790 C C . ASN A 1 104 ? 7.914 13.987 25.468 1.00 39.59 104 ASN A C 1
ATOM 792 O O . ASN A 1 104 ? 7.442 12.972 25.974 1.00 39.59 104 ASN A O 1
ATOM 796 N N . ILE A 1 105 ? 8.947 13.956 24.624 1.00 47.06 105 ILE A N 1
ATOM 797 C CA . ILE A 1 105 ? 9.648 12.738 24.178 1.00 47.06 105 ILE A CA 1
ATOM 798 C C . ILE A 1 105 ? 10.794 12.399 25.155 1.00 47.06 105 ILE A C 1
ATOM 800 O O . ILE A 1 105 ? 11.939 12.249 24.746 1.00 47.06 105 ILE A O 1
ATOM 804 N N . GLU A 1 106 ? 10.521 12.322 26.460 1.00 41.69 106 GLU A N 1
ATOM 805 C CA . GLU A 1 106 ? 11.560 11.989 27.460 1.00 41.69 106 GLU A CA 1
ATOM 806 C C . GLU A 1 106 ? 11.392 10.626 28.151 1.00 41.69 106 GLU A C 1
ATOM 808 O O . GLU A 1 106 ? 12.280 10.221 28.891 1.00 41.69 106 GLU A O 1
ATOM 813 N N . GLU A 1 107 ? 10.345 9.847 27.867 1.00 46.19 107 GLU A N 1
ATOM 814 C CA . GLU A 1 107 ? 10.126 8.548 28.537 1.00 46.19 107 GLU A CA 1
ATOM 815 C C . GLU A 1 107 ? 10.048 7.361 27.565 1.00 46.19 107 GLU A C 1
ATOM 817 O O . GLU A 1 107 ? 9.128 6.549 27.606 1.00 46.19 107 GLU A O 1
ATOM 822 N N . ALA A 1 108 ? 11.044 7.238 26.689 1.00 35.97 108 ALA A N 1
ATOM 823 C CA . ALA A 1 108 ? 11.360 5.971 26.030 1.00 35.97 108 ALA A CA 1
ATOM 824 C C . ALA A 1 108 ? 12.794 5.572 26.407 1.00 35.97 108 ALA A C 1
ATOM 826 O O . ALA A 1 108 ? 13.745 5.877 25.686 1.00 35.97 108 ALA A O 1
ATOM 827 N N . GLN A 1 109 ? 12.933 4.959 27.587 1.00 38.41 109 GLN A N 1
ATOM 828 C CA . GLN A 1 109 ? 14.123 4.204 27.994 1.00 38.41 109 GLN A CA 1
ATOM 829 C C . GLN A 1 109 ? 13.898 2.715 27.753 1.00 38.41 109 GLN A C 1
ATOM 831 O O . GLN A 1 109 ? 12.784 2.238 28.064 1.00 38.41 109 GLN A O 1
#

Sequence (109 aa):
VRVGSSMPYFVDFLHPQASKANALARLCEHLGIDSTEVLAIGDGENDLEMLRRAGIGALVSNAPEDLKVLVDYVSEGESTDGVIEIIERFVFERPKAGRISQINIEEAQ

Radius of gyration: 16.38 Å; Cα contacts (8 Å, |Δi|>4): 160; chains: 1; bounding box: 29×39×40 Å

Solvent-accessible surface area (backbone atoms only — not comparable to full-atom values): 6562 Å² total; per-residue (Å²): 118,32,79,49,51,90,50,94,96,48,78,42,85,35,57,75,77,68,46,60,35,52,53,48,53,53,49,25,64,74,70,73,48,62,46,69,79,32,78,32,79,39,53,53,80,70,35,49,64,30,23,70,56,24,52,36,12,32,33,23,47,76,24,59,76,86,54,57,82,74,44,81,39,64,34,85,32,45,63,71,54,7,51,51,52,49,44,46,68,76,74,41,82,71,73,73,95,75,80,87,74,82,83,78,91,79,84,84,129

Nearest PDB structures (foldseek):
  3niw-assembly1_A  TM=8.767E-01  e=1.891E-07  Bacteroides thetaiotaomicron
  3gyg-assembly2_A  TM=8.577E-01  e=2.631E-06  Bacillus subtilis subsp. subtilis str. 168
  3gyg-assembly5_D  TM=8.022E-01  e=1.339E-06  Bacillus subtilis subsp. subtilis str. 168
  1kyt-assembly1_A  TM=8.806E-01  e=6.327E-06  Thermoplasma acidophilum
  3gyg-assembly3_B  TM=8.536E-01  e=6.769E-06  Bacillus subtilis subsp. subtilis str. 168